Protein AF-A0A6G8NRM0-F1 (afdb_monomer_lite)

Structure (mmCIF, N/CA/C/O backbone):
data_AF-A0A6G8NRM0-F1
#
_entry.id   AF-A0A6G8NRM0-F1
#
loop_
_atom_site.group_PDB
_atom_site.id
_atom_site.type_symbol
_atom_site.label_atom_id
_atom_site.label_alt_id
_atom_site.label_comp_id
_atom_site.label_asym_id
_atom_site.label_entity_id
_atom_site.label_seq_id
_atom_site.pdbx_PDB_ins_code
_atom_site.Cartn_x
_atom_site.Cartn_y
_atom_site.Cartn_z
_atom_site.occupancy
_atom_site.B_iso_or_equiv
_atom_site.auth_seq_id
_atom_site.auth_comp_id
_atom_site.auth_asym_id
_atom_site.auth_atom_id
_atom_site.pdbx_PDB_model_num
ATOM 1 N N . MET A 1 1 ? -2.571 30.233 16.833 1.00 40.09 1 MET A N 1
ATOM 2 C CA . MET A 1 1 ? -1.642 29.084 16.887 1.00 40.09 1 MET A CA 1
ATOM 3 C C . MET A 1 1 ? -2.063 28.106 15.809 1.00 40.09 1 MET A C 1
ATOM 5 O O . MET A 1 1 ? -3.046 27.404 15.988 1.00 40.09 1 MET A O 1
ATOM 9 N N . LEU A 1 2 ? -1.408 28.158 14.651 1.00 42.19 2 LEU A N 1
ATOM 10 C CA . LEU A 1 2 ? -1.640 27.209 13.567 1.00 42.19 2 LEU A CA 1
ATOM 11 C C . LEU A 1 2 ? -0.858 25.946 13.911 1.00 42.19 2 LEU A C 1
ATOM 13 O O . LEU A 1 2 ? 0.370 25.960 13.870 1.00 42.19 2 LEU A O 1
ATOM 17 N N . THR A 1 3 ? -1.552 24.886 14.309 1.00 51.72 3 THR A N 1
ATOM 18 C CA . THR A 1 3 ? -0.932 23.567 14.410 1.00 51.72 3 THR A CA 1
ATOM 19 C C . THR A 1 3 ? -0.512 23.159 12.997 1.00 51.72 3 THR A C 1
ATOM 21 O O . THR A 1 3 ? -1.379 23.088 12.121 1.00 51.72 3 THR A O 1
ATOM 24 N N . PRO A 1 4 ? 0.785 22.939 12.719 1.00 55.16 4 PRO A N 1
ATOM 25 C CA . PRO A 1 4 ? 1.193 22.427 11.423 1.00 55.16 4 PRO A CA 1
ATOM 26 C C . PRO A 1 4 ? 0.550 21.050 11.228 1.00 55.16 4 PRO A C 1
ATOM 28 O O . PRO A 1 4 ? 0.409 20.281 12.179 1.00 55.16 4 PRO A O 1
ATOM 31 N N . CYS A 1 5 ? 0.133 20.736 10.001 1.00 48.69 5 CYS A N 1
ATOM 32 C CA . CYS A 1 5 ? -0.220 19.370 9.632 1.00 48.69 5 CYS A CA 1
ATOM 33 C C . CYS A 1 5 ? 1.053 18.515 9.718 1.00 48.69 5 CYS A C 1
ATOM 35 O O . CYS A 1 5 ? 1.759 18.334 8.733 1.00 48.69 5 CYS A O 1
ATOM 37 N N . SER A 1 6 ? 1.370 18.024 10.917 1.00 52.59 6 SER A N 1
ATOM 38 C CA . SER A 1 6 ? 2.520 17.155 11.197 1.00 52.59 6 SER A CA 1
ATOM 39 C C . SER A 1 6 ? 2.321 15.725 10.682 1.00 52.59 6 SER A C 1
ATOM 41 O O . SER A 1 6 ? 3.208 14.888 10.821 1.00 52.59 6 SER A O 1
ATOM 43 N N . GLY A 1 7 ? 1.150 15.413 10.122 1.00 51.78 7 GLY A N 1
ATOM 44 C CA . GLY A 1 7 ? 0.879 14.125 9.504 1.00 51.78 7 GLY A CA 1
ATOM 45 C C . GLY A 1 7 ? 1.524 14.076 8.130 1.00 51.78 7 GLY A C 1
ATOM 46 O O . GLY A 1 7 ? 0.933 14.538 7.157 1.00 51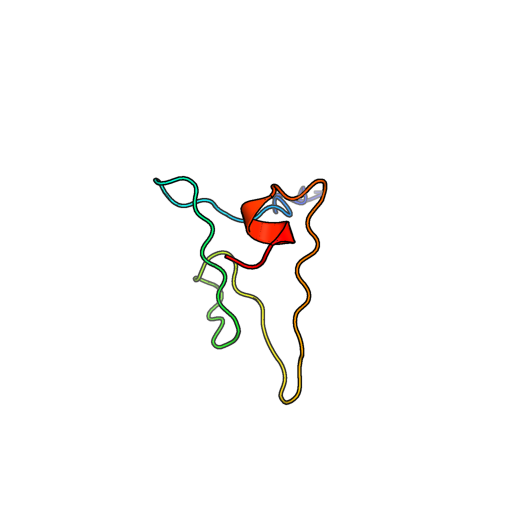.78 7 GLY A O 1
ATOM 47 N N . ALA A 1 8 ? 2.729 13.517 8.039 1.00 52.66 8 ALA A N 1
ATOM 48 C CA . ALA A 1 8 ? 3.249 13.057 6.762 1.00 52.66 8 ALA A CA 1
ATOM 49 C C . ALA A 1 8 ? 2.182 12.145 6.134 1.00 52.66 8 ALA A C 1
ATOM 51 O O . ALA A 1 8 ? 1.855 11.105 6.699 1.00 52.66 8 ALA A O 1
ATOM 52 N N . GLY A 1 9 ? 1.615 12.530 4.987 1.00 60.75 9 GLY A N 1
ATOM 53 C CA . GLY A 1 9 ? 0.645 11.723 4.230 1.00 60.75 9 GLY A CA 1
ATOM 54 C C . GLY A 1 9 ? 1.264 10.473 3.590 1.00 60.75 9 GLY A C 1
ATOM 55 O O . GLY A 1 9 ? 0.815 10.020 2.542 1.00 60.75 9 GLY A O 1
ATOM 56 N N . THR A 1 10 ? 2.328 9.953 4.193 1.00 77.81 10 THR A N 1
ATOM 57 C CA . THR A 1 10 ? 3.194 8.905 3.676 1.00 77.81 10 THR A CA 1
ATOM 58 C C . THR A 1 10 ? 3.194 7.762 4.677 1.00 77.81 10 THR A C 1
ATOM 60 O O . THR A 1 10 ? 3.286 7.982 5.883 1.00 77.81 10 THR A O 1
ATOM 63 N N . ALA A 1 11 ? 3.099 6.535 4.178 1.00 85.75 11 ALA A N 1
ATOM 64 C CA . ALA A 1 11 ? 3.095 5.351 5.017 1.00 85.75 11 ALA A CA 1
ATOM 65 C C . ALA A 1 11 ? 4.417 5.184 5.795 1.00 85.75 11 ALA A C 1
ATOM 67 O O . ALA A 1 11 ? 5.499 5.534 5.312 1.00 85.75 11 ALA A O 1
ATOM 68 N N . LYS A 1 12 ? 4.325 4.626 7.004 1.00 91.25 12 LYS A N 1
ATOM 69 C CA . LYS A 1 12 ? 5.476 4.259 7.833 1.00 91.25 12 LYS A CA 1
ATOM 70 C C . LYS A 1 12 ? 6.094 2.960 7.309 1.00 91.25 12 LYS A C 1
ATOM 72 O O . LYS A 1 12 ? 5.376 1.973 7.181 1.00 91.25 12 LYS A O 1
ATOM 77 N N . LYS A 1 13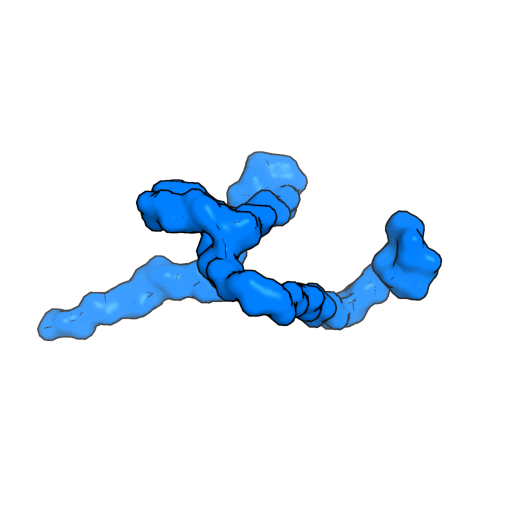 ? 7.403 2.988 7.038 1.00 92.00 13 LYS A N 1
ATOM 78 C CA . LYS A 1 13 ? 8.213 1.828 6.635 1.00 92.00 13 LYS A CA 1
ATOM 79 C C . LYS A 1 13 ? 8.674 1.007 7.825 1.00 92.00 13 LYS A C 1
ATOM 81 O O . LYS A 1 13 ? 9.024 1.574 8.863 1.00 92.00 13 LYS A O 1
ATOM 86 N N . ASP A 1 14 ? 8.719 -0.298 7.616 1.00 92.25 14 ASP A N 1
ATOM 87 C CA . ASP A 1 14 ? 9.388 -1.247 8.491 1.00 92.25 14 ASP A CA 1
ATOM 88 C C . ASP A 1 14 ? 10.904 -1.237 8.241 1.00 92.25 14 ASP A C 1
ATOM 90 O O . ASP A 1 14 ? 11.407 -0.586 7.317 1.00 92.25 14 ASP A O 1
ATOM 94 N N . ALA A 1 15 ? 11.662 -1.912 9.109 1.00 94.19 15 ALA A N 1
ATOM 95 C CA . ALA A 1 15 ? 13.128 -1.885 9.080 1.00 94.19 15 ALA A CA 1
ATOM 96 C C . ALA A 1 15 ? 13.724 -2.491 7.796 1.00 94.19 15 ALA A C 1
ATOM 98 O O . ALA A 1 15 ? 14.821 -2.116 7.388 1.00 94.19 15 ALA A O 1
ATOM 99 N N . ASP A 1 16 ? 12.993 -3.396 7.148 1.00 94.50 16 ASP A N 1
ATOM 100 C CA . ASP A 1 16 ? 13.339 -4.011 5.864 1.00 94.50 16 ASP A CA 1
ATOM 101 C C . ASP A 1 16 ? 12.912 -3.162 4.650 1.00 94.50 16 ASP A C 1
ATOM 103 O O . ASP A 1 16 ? 13.162 -3.529 3.503 1.00 94.50 16 ASP A O 1
ATOM 107 N N . GLY A 1 17 ? 12.284 -2.007 4.890 1.00 90.31 17 GLY A N 1
ATOM 108 C CA . GLY A 1 17 ? 11.775 -1.110 3.858 1.00 90.31 17 GLY A CA 1
ATOM 109 C C . GLY A 1 17 ? 10.389 -1.473 3.325 1.00 90.31 17 GLY A C 1
ATOM 110 O O . GLY A 1 17 ? 9.881 -0.735 2.471 1.00 90.31 17 GLY A O 1
ATOM 111 N N . SER A 1 18 ? 9.769 -2.545 3.826 1.00 92.88 18 SER A N 1
ATOM 112 C CA . SER A 1 18 ? 8.387 -2.897 3.508 1.00 92.88 18 SER A CA 1
ATOM 113 C C . SER A 1 18 ? 7.389 -1.926 4.160 1.00 92.88 18 SER A C 1
ATOM 115 O O . SER A 1 18 ? 7.737 -1.097 5.008 1.00 92.88 18 SER A O 1
ATOM 117 N N . ILE A 1 19 ? 6.142 -1.967 3.688 1.00 92.56 19 ILE A N 1
ATOM 118 C CA . ILE A 1 19 ? 5.018 -1.226 4.262 1.00 92.56 19 ILE A CA 1
ATOM 119 C C . IL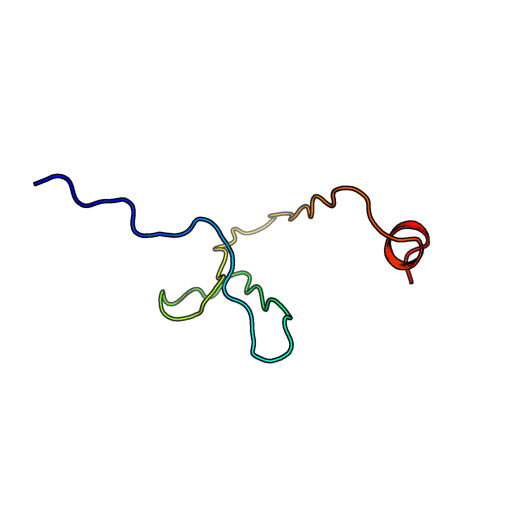E A 1 19 ? 3.935 -2.243 4.599 1.00 92.56 19 ILE A C 1
ATOM 121 O O . ILE A 1 19 ? 3.283 -2.770 3.694 1.00 92.56 19 ILE A O 1
ATOM 125 N N . GLN A 1 20 ? 3.680 -2.462 5.883 1.00 93.12 20 GLN A N 1
ATOM 126 C CA . GLN A 1 20 ? 2.472 -3.160 6.298 1.00 93.12 20 GLN A CA 1
ATOM 127 C C . GLN A 1 20 ? 1.269 -2.204 6.257 1.00 93.12 20 GLN A C 1
ATOM 129 O O . GLN A 1 20 ? 1.320 -1.120 6.838 1.00 93.12 20 GLN A O 1
ATOM 134 N N . VAL A 1 21 ? 0.190 -2.596 5.569 1.00 91.88 21 VAL A N 1
ATOM 135 C CA . VAL A 1 21 ? -1.099 -1.877 5.533 1.00 91.88 21 VAL A CA 1
ATOM 136 C C . VAL A 1 21 ? -2.163 -2.768 6.160 1.00 91.88 21 VAL A C 1
ATOM 138 O O . VAL A 1 21 ? -2.347 -3.905 5.727 1.00 91.88 21 VAL A O 1
ATOM 141 N N . GLN A 1 22 ? -2.871 -2.255 7.165 1.00 91.88 22 GLN A N 1
ATOM 142 C CA . GLN A 1 22 ? -3.977 -2.974 7.794 1.00 91.88 22 GLN A CA 1
ATOM 143 C C . GLN A 1 22 ? -5.315 -2.437 7.297 1.00 91.88 22 GLN A C 1
ATOM 145 O O . GLN A 1 22 ? -5.532 -1.229 7.264 1.00 91.88 22 GLN A O 1
ATOM 150 N N . PHE A 1 23 ? -6.232 -3.341 6.967 1.00 92.44 23 PHE A N 1
ATOM 151 C CA . PHE A 1 23 ? -7.590 -3.006 6.561 1.00 92.44 23 PHE A CA 1
ATOM 152 C C . PHE A 1 23 ? -8.580 -3.409 7.654 1.00 92.44 23 PHE A C 1
ATOM 154 O O . PHE A 1 23 ? -8.705 -4.588 7.981 1.00 92.44 23 PHE A O 1
ATOM 161 N N . GLY A 1 24 ? -9.301 -2.433 8.207 1.00 90.44 24 GLY A N 1
ATOM 162 C CA . GLY A 1 24 ? -10.258 -2.666 9.291 1.00 90.44 24 GLY A CA 1
ATOM 163 C C . GLY A 1 24 ? -9.618 -2.940 10.656 1.00 90.44 24 GLY A C 1
ATOM 164 O O . GLY A 1 24 ? -8.403 -3.073 10.798 1.00 90.44 24 GLY A O 1
ATOM 165 N N . GLY A 1 25 ? -10.455 -2.963 11.699 1.00 87.50 25 GLY A N 1
ATOM 166 C CA . GLY A 1 25 ? -9.994 -3.162 13.080 1.00 87.50 25 GLY A CA 1
ATOM 167 C C . GLY A 1 25 ? -9.037 -2.071 13.576 1.00 87.50 25 GLY A C 1
ATOM 168 O O . GLY A 1 25 ? -8.208 -2.339 14.438 1.00 87.50 25 GLY A O 1
ATOM 169 N N . CYS A 1 26 ? -9.110 -0.862 13.006 1.00 89.25 26 CYS A N 1
ATOM 170 C CA . CYS A 1 26 ? -8.214 0.231 13.364 1.00 89.25 26 CYS A CA 1
ATOM 171 C C . CYS A 1 26 ? -8.496 0.719 14.789 1.00 89.25 26 CYS A C 1
ATOM 173 O O . CYS A 1 26 ? -9.585 1.207 15.083 1.00 89.25 26 CYS A O 1
ATOM 175 N N . ASP A 1 27 ? -7.486 0.632 15.648 1.00 85.50 27 ASP A N 1
ATOM 176 C CA . ASP A 1 27 ? -7.520 1.049 17.055 1.00 85.50 27 ASP A CA 1
ATOM 177 C C . ASP A 1 27 ? -6.852 2.418 17.297 1.00 85.50 27 ASP A C 1
ATOM 179 O O . ASP A 1 27 ? -6.709 2.864 18.435 1.00 85.50 27 ASP A O 1
ATOM 183 N N . GLY A 1 28 ? -6.404 3.074 16.222 1.00 81.56 28 GLY A N 1
ATOM 184 C CA . GLY A 1 28 ? -5.673 4.343 16.259 1.00 81.56 28 GLY A CA 1
ATOM 185 C C . GLY A 1 28 ? -4.205 4.227 16.684 1.00 81.56 28 GLY A C 1
ATOM 186 O O . GLY A 1 28 ? -3.509 5.241 16.708 1.00 81.56 28 GLY A O 1
ATOM 187 N N . LYS A 1 29 ? -3.715 3.022 17.001 1.00 85.69 29 LYS A N 1
ATOM 188 C CA . LYS A 1 29 ? -2.313 2.760 17.376 1.00 85.69 29 LYS A CA 1
ATOM 189 C C . LYS A 1 29 ? -1.550 2.064 16.259 1.00 85.69 29 LYS A C 1
ATOM 191 O O . LYS A 1 29 ? -0.342 2.253 16.123 1.00 85.69 29 LYS A O 1
ATOM 196 N N . THR A 1 30 ? -2.259 1.272 15.462 1.00 86.38 30 THR A N 1
ATOM 197 C CA . THR A 1 30 ? -1.675 0.554 14.331 1.00 86.38 30 THR A CA 1
ATOM 198 C C . THR A 1 30 ? -1.306 1.522 13.210 1.00 86.38 30 THR A C 1
ATOM 200 O O . THR A 1 30 ? -2.150 2.266 12.702 1.00 86.38 30 THR A O 1
ATOM 203 N N . ALA A 1 31 ? -0.030 1.520 12.820 1.00 89.00 31 ALA A N 1
ATOM 204 C CA . ALA A 1 31 ? 0.455 2.318 11.700 1.00 89.00 31 ALA A CA 1
ATOM 205 C C . ALA A 1 31 ? -0.206 1.875 10.381 1.00 89.00 31 ALA A C 1
ATOM 207 O O . ALA A 1 31 ? -0.536 0.706 10.212 1.00 89.00 31 ALA A O 1
ATOM 208 N N . ASN A 1 32 ? -0.381 2.812 9.440 1.00 90.69 32 ASN A N 1
ATOM 209 C CA . ASN A 1 32 ? -0.923 2.556 8.096 1.00 90.69 32 ASN A CA 1
ATOM 210 C C . ASN A 1 32 ? -2.278 1.811 8.081 1.00 90.69 32 ASN A C 1
ATOM 212 O O . ASN A 1 32 ? -2.547 1.033 7.165 1.00 90.69 32 ASN A O 1
ATOM 216 N N . CYS A 1 33 ? -3.127 2.019 9.092 1.00 91.56 33 CYS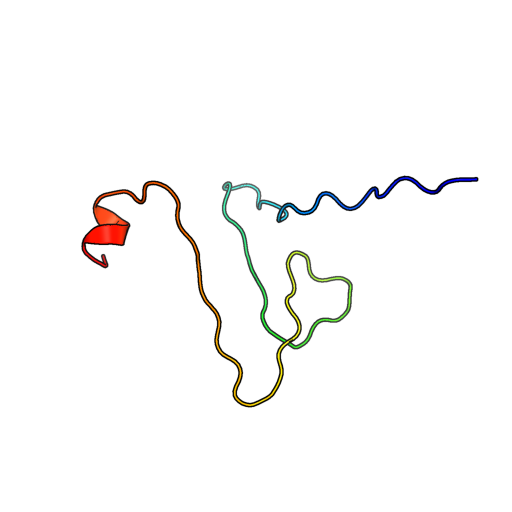 A N 1
ATOM 217 C CA . CYS A 1 33 ? -4.442 1.388 9.143 1.00 91.56 33 CYS A CA 1
ATOM 218 C C . CYS A 1 33 ? -5.472 2.172 8.323 1.00 91.56 33 CYS A C 1
ATOM 220 O O . CYS A 1 33 ? -5.673 3.370 8.533 1.00 91.56 33 CYS A O 1
ATOM 222 N N . LEU A 1 34 ? -6.142 1.478 7.408 1.00 90.38 34 LEU A N 1
ATOM 223 C CA . LEU A 1 34 ? -7.224 1.994 6.586 1.00 90.38 34 LEU A CA 1
ATOM 224 C C . LEU A 1 34 ? -8.554 1.418 7.097 1.00 90.38 34 LEU A C 1
ATOM 226 O O . LEU A 1 34 ? -8.755 0.200 7.048 1.00 90.38 34 LEU A O 1
ATOM 230 N N . PRO A 1 35 ? -9.477 2.253 7.606 1.00 90.81 35 PRO A N 1
ATOM 231 C CA . PRO A 1 35 ? -10.799 1.782 7.995 1.00 90.81 35 PRO A CA 1
ATOM 232 C C . PRO A 1 35 ? -11.577 1.330 6.753 1.00 90.81 35 PRO A C 1
ATOM 234 O O . PRO A 1 35 ? -11.507 1.963 5.700 1.00 90.81 35 PRO A O 1
ATOM 237 N N . ILE 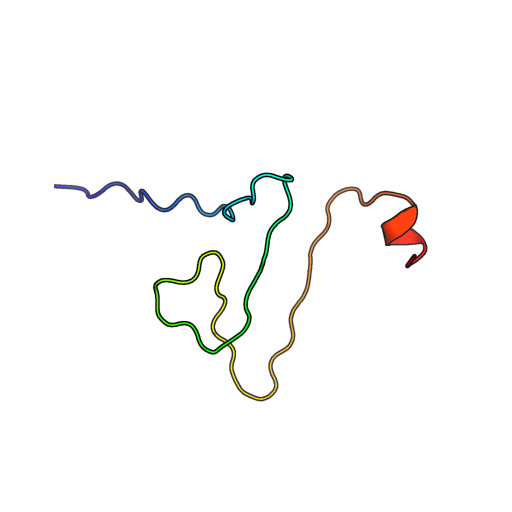A 1 36 ? -12.328 0.237 6.887 1.00 93.25 36 ILE A N 1
ATOM 238 C CA . ILE A 1 36 ? -13.100 -0.370 5.794 1.00 93.25 36 ILE A CA 1
ATOM 239 C C . ILE A 1 36 ? -14.583 -0.446 6.142 1.00 93.25 36 ILE A C 1
ATOM 241 O O . ILE A 1 36 ? -14.958 -0.483 7.315 1.00 93.25 36 ILE A O 1
ATOM 245 N N . THR A 1 37 ? -15.422 -0.515 5.114 1.00 93.25 37 THR A N 1
ATOM 246 C CA . THR A 1 37 ? -16.873 -0.714 5.218 1.00 93.25 37 THR A CA 1
ATOM 247 C C . THR A 1 37 ? -17.278 -2.023 4.532 1.00 93.25 37 THR A C 1
ATOM 249 O O . THR A 1 37 ? -16.566 -2.484 3.645 1.00 93.25 37 THR A O 1
ATOM 252 N N . PRO A 1 38 ? -18.401 -2.668 4.894 1.00 93.00 38 PRO A N 1
ATOM 253 C CA . PRO A 1 38 ? -18.867 -3.855 4.175 1.00 93.00 38 PRO A CA 1
ATOM 254 C C . PRO A 1 38 ? -19.046 -3.590 2.669 1.00 93.00 38 PRO A C 1
ATOM 256 O O . PRO A 1 38 ? -19.613 -2.571 2.284 1.00 93.00 38 PRO A O 1
ATOM 259 N N . GLY A 1 39 ? -18.565 -4.508 1.823 1.00 93.12 39 GLY A N 1
ATOM 260 C CA . GLY A 1 39 ? -18.660 -4.394 0.358 1.00 93.12 39 GLY A CA 1
ATOM 261 C C . GLY A 1 39 ? -17.640 -3.456 -0.305 1.00 93.12 39 GLY A C 1
ATOM 262 O O . GLY A 1 39 ? -17.775 -3.147 -1.486 1.00 93.12 39 GLY A O 1
ATOM 263 N N . TRP A 1 40 ? -16.634 -2.984 0.434 1.00 93.75 40 TRP A N 1
ATOM 264 C CA . TRP A 1 40 ? -15.573 -2.127 -0.094 1.00 93.75 40 TRP A CA 1
ATOM 265 C C . TRP A 1 40 ? -14.629 -2.847 -1.078 1.00 93.75 40 TRP A C 1
ATOM 267 O O . TRP A 1 40 ? -14.537 -4.073 -1.118 1.00 93.75 40 TRP A O 1
ATOM 277 N N . ASN A 1 41 ? -13.885 -2.049 -1.845 1.00 92.81 41 ASN A N 1
ATOM 278 C CA . ASN A 1 41 ? -12.815 -2.483 -2.740 1.00 92.81 41 ASN A CA 1
ATOM 279 C C . ASN A 1 41 ? -11.597 -1.558 -2.545 1.00 92.81 41 ASN A C 1
ATOM 281 O O . ASN A 1 41 ? -11.759 -0.386 -2.191 1.00 92.81 41 ASN A O 1
ATOM 285 N N . TYR A 1 42 ? -10.391 -2.068 -2.790 1.00 90.56 42 TYR A N 1
ATOM 286 C CA . TYR A 1 42 ? -9.141 -1.318 -2.763 1.00 90.56 42 TYR A CA 1
ATOM 287 C C . TYR A 1 42 ? -8.462 -1.310 -4.129 1.00 90.56 42 TYR A C 1
ATOM 289 O O . TYR A 1 42 ? -8.396 -2.328 -4.810 1.00 90.56 42 TYR A O 1
ATOM 297 N N . MET A 1 43 ? -7.862 -0.177 -4.490 1.00 92.25 43 MET A N 1
ATOM 298 C CA . MET A 1 43 ? -7.043 -0.057 -5.692 1.00 92.25 43 MET A CA 1
ATOM 299 C C . MET A 1 43 ? -5.646 0.425 -5.321 1.00 92.25 43 MET A C 1
ATOM 301 O O . MET A 1 43 ? -5.484 1.482 -4.711 1.00 92.25 43 MET A O 1
ATOM 305 N N . VAL A 1 44 ? -4.637 -0.311 -5.779 1.00 92.06 44 VAL A N 1
ATOM 306 C CA . VAL A 1 44 ? -3.239 0.120 -5.734 1.00 92.06 44 VAL A CA 1
ATOM 307 C C . VAL A 1 44 ? -2.918 0.862 -7.030 1.00 92.06 44 VAL A C 1
ATOM 309 O O . VAL A 1 44 ? -3.164 0.353 -8.121 1.00 92.06 44 VAL A O 1
ATOM 312 N N . ARG A 1 45 ? -2.354 2.070 -6.924 1.00 93.19 45 ARG A N 1
ATOM 313 C CA . ARG A 1 45 ? -1.825 2.818 -8.075 1.00 93.19 45 ARG A CA 1
ATOM 314 C C . ARG A 1 45 ? -0.305 2.736 -8.067 1.00 93.19 45 ARG A C 1
ATOM 316 O O . ARG A 1 45 ? 0.332 3.247 -7.151 1.00 93.19 45 ARG A O 1
ATOM 323 N N . LEU A 1 46 ? 0.260 2.110 -9.094 1.00 93.31 46 LEU A N 1
ATOM 324 C CA . LEU A 1 46 ? 1.703 1.971 -9.272 1.00 93.31 46 LEU A CA 1
ATOM 325 C C . LEU A 1 46 ? 2.159 2.870 -10.420 1.00 93.31 46 LEU A C 1
ATOM 327 O O . LEU A 1 46 ? 1.586 2.837 -11.508 1.00 93.31 46 LEU A O 1
ATOM 331 N N . TYR A 1 47 ? 3.199 3.667 -10.183 1.00 94.88 47 TYR A N 1
ATOM 332 C CA . TYR A 1 47 ? 3.809 4.514 -11.205 1.00 94.88 47 TYR A CA 1
ATOM 333 C C . TYR A 1 47 ? 5.104 3.861 -11.677 1.00 94.88 47 TYR A C 1
ATOM 335 O O . TYR A 1 47 ? 6.022 3.687 -10.881 1.00 94.88 47 TYR A O 1
ATOM 343 N N . ARG A 1 48 ? 5.169 3.512 -12.968 1.00 95.81 48 ARG A N 1
ATOM 344 C CA . ARG A 1 48 ? 6.282 2.758 -13.575 1.00 95.81 48 ARG A CA 1
ATOM 345 C C . ARG A 1 48 ? 6.570 1.435 -12.829 1.00 95.81 48 ARG A C 1
ATOM 347 O O . ARG A 1 48 ? 7.654 1.274 -12.270 1.00 95.81 48 ARG A O 1
ATOM 354 N N . PRO A 1 49 ? 5.606 0.497 -12.791 1.00 94.69 49 PRO A N 1
ATOM 355 C CA . PRO A 1 49 ? 5.841 -0.827 -12.220 1.00 94.69 49 PRO A CA 1
ATOM 356 C C . PRO A 1 49 ? 6.921 -1.591 -13.004 1.00 94.69 49 PRO A C 1
ATOM 358 O O . PRO A 1 49 ? 7.044 -1.428 -14.219 1.00 94.69 49 PRO A O 1
ATOM 361 N N . GLY A 1 50 ? 7.701 -2.413 -12.300 1.00 94.56 50 GLY A N 1
ATOM 362 C CA . GLY A 1 50 ? 8.673 -3.323 -12.910 1.00 94.56 50 GLY A CA 1
ATOM 363 C C . GLY A 1 50 ? 8.012 -4.517 -13.621 1.00 94.56 50 GLY A C 1
ATOM 364 O O . GLY A 1 50 ? 6.805 -4.731 -13.455 1.00 94.56 50 GLY A O 1
ATOM 365 N N . PRO A 1 51 ? 8.780 -5.300 -14.404 1.00 95.69 51 PRO A N 1
ATOM 366 C CA . PRO A 1 51 ? 8.285 -6.480 -15.119 1.00 95.69 51 PRO A CA 1
ATOM 367 C C . PRO A 1 51 ? 7.545 -7.494 -14.241 1.00 95.69 51 PRO A C 1
ATOM 369 O O . PRO A 1 51 ? 6.574 -8.087 -14.688 1.00 95.69 51 PRO A O 1
ATOM 372 N N . GLU A 1 52 ? 7.966 -7.672 -12.996 1.00 93.94 52 GLU A N 1
ATOM 373 C CA . GLU A 1 52 ? 7.412 -8.616 -12.019 1.00 93.94 52 GLU A CA 1
ATOM 374 C C . GLU A 1 52 ? 5.932 -8.305 -11.768 1.00 93.94 52 GLU A C 1
ATOM 376 O O . GLU A 1 52 ? 5.054 -9.143 -11.962 1.00 93.94 52 GLU A O 1
ATOM 381 N N . VAL A 1 53 ? 5.639 -7.031 -11.498 1.00 92.62 53 VAL A N 1
ATOM 382 C CA . VAL A 1 53 ? 4.274 -6.529 -11.313 1.00 92.62 53 VAL A CA 1
ATOM 383 C C . VAL A 1 53 ? 3.474 -6.576 -12.616 1.00 92.62 53 VAL A C 1
ATOM 385 O O . VAL A 1 53 ? 2.289 -6.899 -12.594 1.00 92.62 53 VAL A O 1
ATOM 388 N N . LEU A 1 54 ? 4.093 -6.231 -13.749 1.00 93.94 54 LEU A N 1
ATOM 389 C CA . LEU A 1 54 ? 3.417 -6.219 -15.053 1.00 93.94 54 LEU A CA 1
ATOM 390 C C . LEU A 1 54 ? 3.041 -7.626 -15.536 1.00 93.94 54 LEU A C 1
ATOM 392 O O . LEU A 1 54 ? 2.013 -7.788 -16.190 1.00 93.94 54 LEU A O 1
ATOM 396 N N . ASN A 1 55 ? 3.861 -8.624 -15.207 1.00 95.88 55 ASN A N 1
ATOM 397 C CA . ASN A 1 55 ? 3.650 -10.025 -15.563 1.00 95.88 55 ASN A CA 1
ATOM 398 C C . ASN A 1 55 ? 2.792 -10.777 -14.531 1.00 95.88 55 ASN A C 1
ATOM 400 O O . ASN A 1 55 ? 2.305 -11.860 -14.843 1.00 95.88 55 ASN A O 1
ATOM 404 N N . GLY A 1 56 ? 2.590 -10.209 -13.336 1.00 89.69 56 GLY A N 1
ATOM 405 C CA . GLY A 1 56 ? 1.732 -10.767 -12.288 1.00 89.69 56 GLY A CA 1
ATOM 406 C C . GLY A 1 56 ? 2.382 -11.857 -11.429 1.00 89.69 56 GLY A C 1
ATOM 407 O O . GLY A 1 56 ? 1.657 -12.721 -10.938 1.00 89.69 56 GLY A O 1
ATOM 408 N N . ASN A 1 57 ? 3.710 -11.817 -11.257 1.00 74.56 57 ASN A N 1
ATOM 409 C CA . ASN A 1 57 ? 4.498 -12.818 -10.524 1.00 74.56 57 ASN A CA 1
ATOM 410 C C . ASN A 1 57 ? 5.158 -12.243 -9.267 1.00 74.56 57 ASN A C 1
ATOM 412 O O . ASN A 1 57 ? 5.597 -11.070 -9.315 1.00 74.56 57 ASN A O 1
#

Radius of gyration: 15.27 Å; chains: 1; bounding box: 32×42×33 Å

pLDDT: mean 84.63, std 15.42, range [40.09, 95.88]

Sequence (57 aa):
MLTPCSGAGTAKKDADGSIQ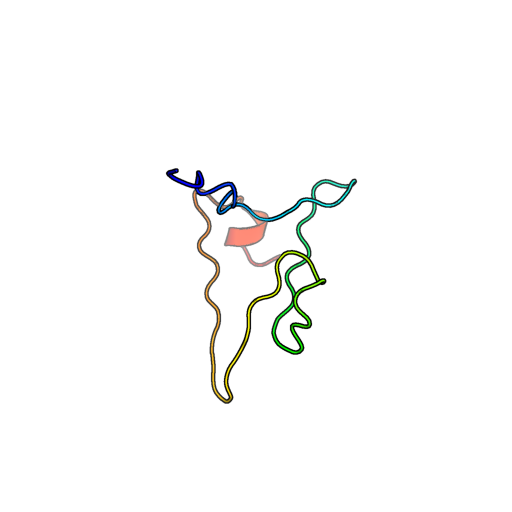VQFGGCDGKTANCLPITPGWNYMVRLYRPGPEVLNGN

Foldseek 3Di:
DDDPPPDPPDFDADPVRDGDAAEDPDPVPDTNYDYDDPPDDDDDDDDPDDPCVVVVD

Secondary structure (DSSP, 8-state):
--------SSPPPPTTS----EES---SSSTTEE---TT-------SS--HHHHHT-